Protein AF-A0AAN4ZP48-F1 (afdb_monomer)

Mean predicted aligned error: 17.85 Å

Secondary structure (DSSP, 8-state):
-----S-TT-PPP-TTTT-EEE---BTTTTB--EEES-TTHHHHHHHHHHHHHHHHHHHHHHHHHTS-GGGHHHHTT--S---HHHHHHHHHHHHHHHHHHHHHHHHHHHHHHHT------------

Foldseek 3Di:
DDDDDPAPQDDDADPVFRKDWDCDDDPVVRDHTHIDTCVCVVVVVVVVVVVVVVVVVVVLVVCLVPDDPVCNVVSVPPPDDPDVVVVVVVVVVVVVVVVVVVVVVVVVVVVVVVPDDPDDPDDDDDD

Sequence (127 aa):
IKGLPLAPDWKQVDPKLMNYYSINKSFIDDVSPSMKLGYHRNIMHYYEKMEQYDDYLTRIKSKILNAPVQYKRALIFSSERWEVIDIVFYSIVFVALFFIAFKAIQFCRRSREEEIPLLPENRLLPT

pLDDT: mean 78.2, std 14.88, range [43.91, 96.12]

Organism: NCBI:txid1317129

Solvent-accessible surface area (backbone atoms only — not comparable to full-atom values): 7999 Å² total; per-residue (Å²): 143,84,84,77,65,98,57,86,70,66,68,82,78,42,87,89,52,33,45,44,74,43,82,55,72,36,87,87,76,75,39,64,62,45,64,46,66,49,67,62,49,72,58,53,54,50,51,54,51,49,52,55,48,52,52,48,52,50,54,50,52,52,51,54,70,71,38,58,82,90,48,46,71,65,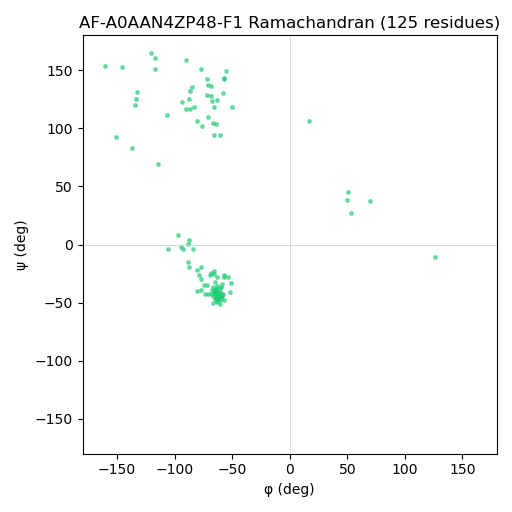61,71,76,61,82,72,77,85,47,74,65,54,57,52,50,54,50,51,53,51,52,51,53,51,51,51,52,51,51,52,51,54,49,56,54,53,58,55,65,73,66,62,76,86,72,84,87,74,78,84,82,90,130

Structure (mmCIF, N/CA/C/O backbone):
data_AF-A0AAN4ZP48-F1
#
_entry.id   AF-A0AAN4ZP48-F1
#
loop_
_atom_site.group_PDB
_atom_site.id
_atom_site.type_symbol
_atom_site.label_atom_id
_atom_site.label_alt_id
_atom_site.label_comp_id
_atom_site.label_asym_id
_atom_site.label_entity_id
_atom_site.label_seq_id
_atom_site.pdbx_PDB_ins_code
_atom_site.Cartn_x
_atom_site.Cartn_y
_atom_site.Cartn_z
_atom_site.occupancy
_atom_site.B_iso_or_equiv
_atom_site.auth_seq_id
_atom_site.auth_comp_id
_atom_site.auth_asym_id
_atom_site.auth_atom_id
_atom_site.pdbx_PDB_model_num
ATOM 1 N N . ILE A 1 1 ? 24.209 -1.328 -43.760 1.00 47.09 1 ILE A N 1
ATOM 2 C CA . ILE A 1 1 ? 23.661 -1.603 -42.410 1.00 47.09 1 ILE A CA 1
ATOM 3 C C . ILE A 1 1 ? 22.138 -1.647 -42.538 1.00 47.09 1 ILE A C 1
ATOM 5 O O . ILE A 1 1 ? 21.490 -0.613 -42.507 1.00 47.09 1 ILE A O 1
ATOM 9 N N . LYS A 1 2 ? 21.579 -2.821 -42.839 1.00 43.91 2 LYS A N 1
ATOM 10 C CA . LYS A 1 2 ? 20.133 -3.084 -42.908 1.00 43.91 2 LYS A CA 1
ATOM 11 C C . LYS A 1 2 ? 19.894 -4.375 -42.127 1.00 43.91 2 LYS A C 1
ATOM 13 O O . LYS A 1 2 ? 20.613 -5.336 -42.377 1.00 43.91 2 LYS A O 1
ATOM 18 N N . GLY A 1 3 ? 18.919 -4.388 -41.219 1.00 60.00 3 GLY A N 1
ATOM 19 C CA . GLY A 1 3 ? 18.306 -5.639 -40.753 1.00 60.00 3 GLY A CA 1
ATOM 20 C C . GLY A 1 3 ? 18.275 -5.911 -39.249 1.00 60.00 3 GLY A C 1
ATOM 21 O O . GLY A 1 3 ? 17.551 -6.816 -38.857 1.00 60.00 3 GLY A O 1
ATOM 22 N N . LEU A 1 4 ? 18.976 -5.155 -38.398 1.00 61.34 4 LEU A N 1
ATOM 23 C CA . LEU A 1 4 ? 18.753 -5.266 -36.953 1.00 61.34 4 LEU A CA 1
ATOM 24 C C . LEU A 1 4 ? 17.612 -4.323 -36.543 1.00 61.34 4 LEU A C 1
ATOM 26 O O . LEU A 1 4 ? 17.685 -3.134 -36.868 1.00 61.34 4 LEU A O 1
ATOM 30 N N . PRO A 1 5 ? 16.554 -4.822 -35.874 1.00 62.47 5 PRO A N 1
ATOM 31 C CA . PRO A 1 5 ? 15.551 -3.945 -35.282 1.00 62.47 5 PRO A CA 1
ATOM 32 C C . PRO A 1 5 ? 16.248 -2.995 -34.303 1.00 62.47 5 PRO A C 1
ATOM 34 O O . PRO A 1 5 ? 17.176 -3.403 -33.607 1.00 62.47 5 PRO A O 1
ATOM 37 N N . LEU A 1 6 ? 15.804 -1.733 -34.251 1.00 68.38 6 LEU A N 1
ATOM 38 C CA . LEU A 1 6 ? 16.396 -0.717 -33.367 1.00 68.38 6 LEU A CA 1
ATOM 39 C C . LEU A 1 6 ? 16.448 -1.165 -31.894 1.00 68.38 6 LEU A C 1
ATOM 41 O O . LEU A 1 6 ? 17.337 -0.731 -31.171 1.00 68.38 6 LEU A O 1
ATOM 45 N N . ALA A 1 7 ? 15.522 -2.035 -31.477 1.00 75.75 7 ALA A N 1
ATOM 46 C CA . ALA A 1 7 ? 15.472 -2.634 -30.149 1.00 75.75 7 ALA A CA 1
ATOM 47 C C . ALA A 1 7 ? 14.807 -4.030 -30.210 1.00 75.75 7 ALA A C 1
ATOM 49 O O . ALA A 1 7 ? 13.580 -4.124 -30.149 1.00 75.75 7 ALA A O 1
ATOM 50 N N . PRO A 1 8 ? 15.572 -5.126 -30.375 1.00 76.81 8 PRO A N 1
ATOM 51 C CA . PRO A 1 8 ? 15.021 -6.486 -30.464 1.00 76.81 8 PRO A CA 1
ATOM 52 C C . PRO A 1 8 ? 14.364 -6.971 -29.163 1.00 76.81 8 PRO A C 1
ATOM 54 O O . PRO A 1 8 ? 13.535 -7.877 -29.188 1.00 76.81 8 PRO A O 1
ATOM 57 N N . ASP A 1 9 ? 14.735 -6.386 -28.028 1.00 84.75 9 ASP A N 1
ATOM 58 C CA . ASP A 1 9 ? 14.252 -6.729 -26.692 1.00 84.75 9 ASP A CA 1
ATOM 59 C C . ASP A 1 9 ? 13.065 -5.866 -26.229 1.00 84.75 9 ASP A C 1
ATOM 61 O O . ASP A 1 9 ? 12.523 -6.099 -25.145 1.00 84.75 9 ASP A O 1
ATOM 65 N N . TRP A 1 10 ? 12.622 -4.893 -27.036 1.00 88.81 10 TRP A N 1
ATOM 66 C CA . TRP A 1 10 ? 11.512 -4.016 -26.675 1.00 88.81 10 TRP A CA 1
ATOM 67 C C . TRP A 1 10 ? 10.168 -4.736 -26.821 1.00 88.81 10 TRP A C 1
ATOM 69 O O . TRP A 1 10 ? 9.625 -4.899 -27.913 1.00 88.81 10 TRP A O 1
ATOM 79 N N . LYS A 1 11 ? 9.618 -5.16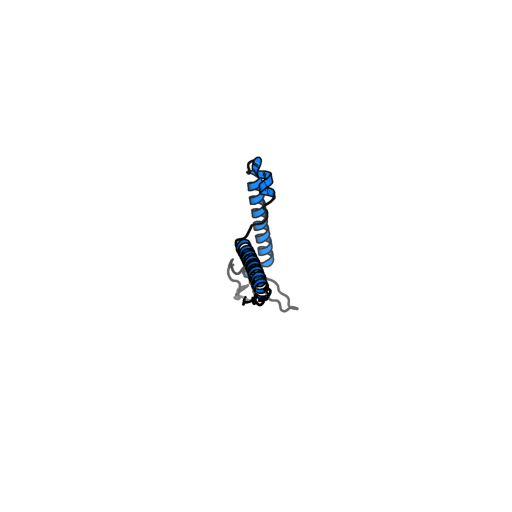4 -25.682 1.00 88.75 11 LYS A N 1
ATOM 80 C CA . LYS A 1 11 ? 8.286 -5.774 -25.598 1.00 88.75 11 LYS A CA 1
ATOM 81 C C . LYS A 1 11 ? 7.202 -4.722 -25.358 1.00 88.75 11 LYS A C 1
ATOM 83 O O . LYS A 1 11 ? 7.474 -3.642 -24.833 1.00 88.75 11 LYS A O 1
ATOM 88 N N . GLN A 1 12 ? 5.962 -5.071 -25.700 1.00 90.25 12 GLN A N 1
ATOM 89 C CA . GLN A 1 12 ? 4.780 -4.267 -25.387 1.00 90.25 12 GLN A CA 1
ATOM 90 C C . GLN A 1 12 ? 4.682 -3.980 -23.879 1.00 90.25 12 GLN A C 1
ATOM 92 O O . GLN A 1 12 ? 5.140 -4.777 -23.058 1.00 90.25 12 GLN A O 1
ATOM 97 N N . VAL A 1 13 ? 4.099 -2.833 -23.525 1.00 88.81 13 VAL A N 1
ATOM 98 C CA . VAL A 1 13 ? 3.883 -2.434 -22.129 1.00 88.81 13 VAL A CA 1
ATOM 99 C C . VAL A 1 13 ? 2.928 -3.412 -21.437 1.00 88.81 13 VAL A C 1
ATOM 101 O O . VAL A 1 13 ? 1.801 -3.619 -21.882 1.00 88.81 13 VAL A O 1
ATOM 104 N N . ASP A 1 14 ? 3.389 -3.972 -20.326 1.00 89.94 14 ASP A N 1
ATOM 105 C CA . ASP A 1 14 ? 2.660 -4.769 -19.352 1.00 89.94 14 ASP A CA 1
ATOM 106 C C . ASP A 1 14 ? 2.451 -3.915 -18.086 1.00 89.94 14 ASP A C 1
ATOM 108 O O . ASP A 1 14 ? 3.416 -3.639 -17.359 1.00 89.94 14 ASP A O 1
ATOM 112 N N . PRO A 1 15 ? 1.202 -3.513 -17.783 1.00 86.19 15 PRO A N 1
ATOM 113 C CA . PRO A 1 15 ? 0.876 -2.713 -16.603 1.00 86.19 15 PRO A CA 1
ATOM 114 C C . PRO A 1 15 ? 1.292 -3.347 -15.269 1.00 86.19 15 PRO A C 1
ATOM 116 O O . PRO A 1 15 ? 1.537 -2.631 -14.303 1.00 86.19 15 PRO A O 1
ATOM 119 N N . LYS A 1 16 ? 1.393 -4.680 -15.180 1.00 86.75 16 LYS A N 1
ATOM 120 C CA . LYS A 1 16 ? 1.805 -5.365 -13.942 1.00 86.75 16 LYS A CA 1
ATOM 121 C C . LYS A 1 16 ? 3.312 -5.280 -13.728 1.00 86.75 16 LYS A C 1
ATOM 123 O O . LYS A 1 16 ? 3.788 -5.126 -12.601 1.00 86.75 16 LYS A O 1
ATOM 128 N N . LEU A 1 17 ? 4.072 -5.400 -14.813 1.00 87.31 17 LEU A N 1
ATOM 129 C CA . LEU A 1 17 ? 5.534 -5.384 -14.778 1.00 87.31 17 LEU A CA 1
ATOM 130 C C . LEU A 1 17 ? 6.106 -3.966 -14.863 1.00 87.31 17 LEU A C 1
ATOM 132 O O . LEU A 1 17 ? 7.255 -3.752 -14.462 1.00 87.31 17 LEU A O 1
ATOM 136 N N . MET A 1 18 ? 5.312 -3.002 -15.340 1.00 88.50 18 MET A N 1
ATOM 137 C CA . MET A 1 18 ? 5.728 -1.615 -15.563 1.00 88.50 18 MET A CA 1
ATOM 138 C C . MET A 1 18 ? 7.029 -1.571 -16.372 1.00 88.50 18 MET A C 1
ATOM 140 O O . MET A 1 18 ? 8.002 -0.909 -15.990 1.00 88.50 18 MET A O 1
ATOM 144 N N . ASN A 1 19 ? 7.084 -2.379 -17.436 1.00 91.50 19 ASN A N 1
ATOM 145 C CA . ASN A 1 19 ? 8.256 -2.464 -18.292 1.00 91.50 19 ASN A CA 1
ATOM 146 C C . ASN A 1 19 ? 8.392 -1.203 -19.145 1.00 91.50 19 ASN A C 1
ATOM 148 O O . ASN A 1 19 ? 7.416 -0.637 -19.633 1.00 91.50 19 ASN A O 1
ATOM 152 N N . TYR A 1 20 ? 9.633 -0.777 -19.329 1.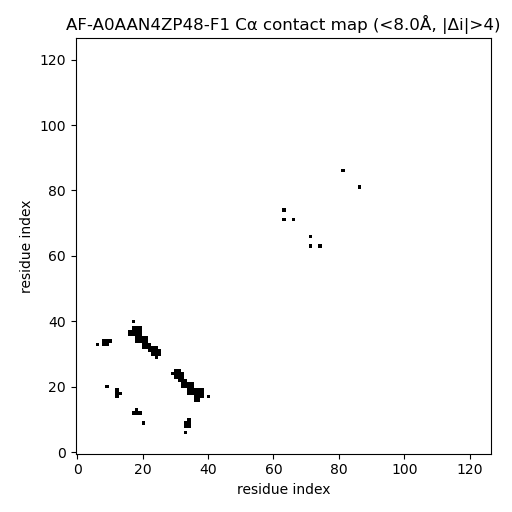00 90.12 20 TYR A N 1
ATOM 153 C CA . TYR A 1 20 ? 9.990 0.401 -20.104 1.00 90.12 20 TYR A CA 1
ATOM 154 C C . TYR A 1 20 ? 11.319 0.163 -20.813 1.00 90.12 20 TYR A C 1
ATOM 156 O O . TYR A 1 20 ? 12.158 -0.606 -20.342 1.00 90.12 20 TYR A O 1
ATOM 164 N N . TYR A 1 21 ? 11.525 0.829 -21.945 1.00 90.06 21 TYR A N 1
ATOM 165 C CA . TYR A 1 21 ? 12.801 0.776 -22.647 1.00 90.06 21 TYR A CA 1
ATOM 166 C C . TYR A 1 21 ? 13.712 1.899 -22.149 1.00 90.06 21 TYR A C 1
ATOM 168 O O . TYR A 1 21 ? 13.383 3.079 -22.275 1.00 90.06 21 TYR A O 1
ATOM 176 N N . SER A 1 22 ? 14.844 1.550 -21.539 1.00 89.38 22 SER A N 1
ATOM 177 C CA . SER A 1 22 ? 15.836 2.534 -21.110 1.00 89.38 22 SER A CA 1
ATOM 178 C C . SER A 1 22 ? 16.714 2.889 -22.303 1.00 89.38 22 SER A C 1
ATOM 180 O O . SER A 1 22 ? 17.401 2.026 -22.828 1.00 89.38 22 SER A O 1
ATOM 182 N N . ILE A 1 23 ? 16.708 4.155 -22.719 1.00 88.19 23 ILE A N 1
ATOM 183 C CA . ILE A 1 23 ? 17.516 4.648 -23.851 1.00 88.19 23 ILE A CA 1
ATOM 184 C C . ILE A 1 23 ? 18.933 5.089 -23.446 1.00 88.19 23 ILE A C 1
ATOM 186 O O . ILE A 1 23 ? 19.678 5.619 -24.269 1.00 88.19 23 ILE A O 1
ATOM 190 N N . ASN A 1 24 ? 19.306 4.910 -22.178 1.00 85.31 24 ASN A N 1
ATOM 191 C CA . ASN A 1 24 ? 20.580 5.393 -21.658 1.00 85.31 24 ASN A CA 1
ATOM 192 C C . ASN A 1 24 ? 21.746 4.609 -22.264 1.00 85.31 24 ASN A C 1
ATOM 194 O O . ASN A 1 24 ? 21.712 3.380 -22.328 1.00 85.31 24 ASN A O 1
ATOM 198 N N . LYS A 1 25 ? 22.796 5.333 -22.657 1.00 83.12 25 LYS A N 1
ATOM 199 C CA . LYS A 1 25 ? 24.046 4.757 -23.145 1.00 83.12 25 LYS A CA 1
ATOM 200 C C . LYS A 1 25 ? 25.226 5.472 -22.493 1.00 83.12 25 LYS A C 1
ATOM 202 O O . LYS A 1 25 ? 25.370 6.678 -22.667 1.00 83.12 25 LYS A O 1
ATOM 207 N N . SER A 1 26 ? 26.059 4.735 -21.766 1.00 86.44 26 SER A N 1
ATOM 208 C CA . SER A 1 26 ? 27.318 5.229 -21.197 1.00 86.44 26 SER A CA 1
ATOM 209 C C . SER A 1 26 ? 28.413 4.217 -21.489 1.00 86.44 26 SER A C 1
ATOM 211 O O . SER A 1 26 ? 28.271 3.043 -21.165 1.00 86.44 26 SER A O 1
ATOM 213 N N . PHE A 1 27 ? 29.500 4.669 -22.113 1.00 83.12 27 PHE A N 1
ATOM 214 C CA . PHE A 1 27 ? 30.665 3.822 -22.390 1.00 83.12 27 PHE A CA 1
ATOM 215 C C . PHE A 1 27 ? 31.583 3.669 -21.173 1.00 83.12 27 PHE A C 1
ATOM 217 O O . PHE A 1 27 ? 32.359 2.725 -21.117 1.00 83.12 27 PHE A O 1
ATOM 224 N N . ILE A 1 28 ? 31.505 4.604 -20.224 1.00 91.94 28 ILE A N 1
ATOM 225 C CA . ILE A 1 28 ? 32.314 4.596 -19.000 1.00 91.94 28 ILE A CA 1
ATOM 226 C C . ILE A 1 28 ? 31.689 3.646 -17.975 1.00 91.94 28 ILE A C 1
ATOM 228 O O . ILE A 1 28 ? 32.397 2.884 -17.327 1.00 91.94 28 ILE A O 1
ATOM 232 N N . ASP A 1 29 ? 30.359 3.655 -17.887 1.00 88.06 29 ASP A N 1
ATOM 233 C CA . ASP A 1 29 ? 29.603 2.878 -16.899 1.00 88.06 29 ASP A CA 1
ATOM 234 C C . ASP A 1 29 ? 29.074 1.543 -17.459 1.00 88.06 29 ASP A C 1
ATOM 236 O O . ASP A 1 29 ? 28.251 0.896 -16.817 1.00 88.06 29 ASP A O 1
ATOM 240 N N . ASP A 1 30 ? 29.489 1.168 -18.677 1.00 85.31 30 ASP A N 1
ATOM 241 C CA . ASP A 1 30 ? 29.010 -0.012 -19.421 1.00 85.31 30 ASP A CA 1
ATOM 242 C C . ASP A 1 30 ? 27.470 -0.118 -19.494 1.00 85.31 30 ASP A C 1
ATOM 244 O O . ASP A 1 30 ? 26.856 -1.182 -19.403 1.00 85.31 30 ASP A O 1
ATOM 248 N N . VAL A 1 31 ? 26.801 1.028 -19.644 1.00 85.69 31 VAL A N 1
ATOM 249 C CA . VAL A 1 31 ? 25.340 1.092 -19.731 1.00 85.69 31 VAL A CA 1
ATOM 250 C C . VAL A 1 31 ? 24.928 1.054 -21.193 1.00 85.69 31 VAL A C 1
ATOM 252 O O . VAL A 1 31 ? 25.293 1.932 -21.979 1.00 85.69 31 VAL A O 1
ATOM 255 N N . SER A 1 32 ? 24.100 0.074 -21.544 1.00 87.00 32 SER A N 1
ATOM 256 C CA . SER A 1 32 ? 23.487 -0.049 -22.864 1.00 87.00 32 SER A CA 1
ATOM 257 C C . SER A 1 32 ? 21.957 0.047 -22.799 1.00 87.00 32 SER A C 1
ATOM 259 O O . SER A 1 32 ? 21.349 -0.320 -21.780 1.00 87.00 32 SER A O 1
ATOM 261 N N . PRO A 1 33 ? 21.315 0.534 -23.881 1.00 89.50 33 PRO A N 1
ATOM 262 C CA . PRO A 1 33 ? 19.867 0.544 -23.971 1.00 89.50 33 PRO A CA 1
ATOM 263 C C . PRO A 1 33 ? 19.294 -0.862 -23.828 1.00 89.50 33 PRO A C 1
ATOM 265 O O . PRO A 1 33 ? 19.762 -1.801 -24.469 1.00 89.50 33 PRO A O 1
ATOM 268 N N . SER A 1 34 ? 18.307 -1.002 -22.954 1.00 90.25 34 SER A N 1
ATOM 269 C CA . SER A 1 34 ? 17.703 -2.293 -22.629 1.00 90.25 34 SER A CA 1
ATOM 270 C C . SER A 1 34 ? 16.332 -2.112 -21.997 1.00 90.25 34 SER A C 1
ATOM 272 O O . SER A 1 34 ? 16.035 -1.091 -21.359 1.00 90.25 34 SER A O 1
ATOM 274 N N . MET A 1 35 ? 15.483 -3.123 -22.150 1.00 90.62 35 MET A N 1
ATOM 275 C CA . MET A 1 35 ? 14.213 -3.184 -21.442 1.00 90.62 35 MET A CA 1
ATOM 276 C C . MET A 1 35 ? 14.437 -3.394 -19.937 1.00 90.62 35 MET A C 1
ATOM 278 O O . MET A 1 35 ? 15.107 -4.329 -19.504 1.00 90.62 35 MET A O 1
ATOM 282 N N . LYS A 1 36 ? 13.825 -2.532 -19.126 1.00 90.75 36 LYS A N 1
ATOM 283 C CA . LYS A 1 36 ? 13.842 -2.571 -17.658 1.00 90.75 36 LYS A CA 1
ATOM 284 C C . LYS A 1 36 ? 12.420 -2.691 -17.116 1.00 90.75 36 LYS A C 1
ATOM 286 O O . LYS A 1 36 ? 11.451 -2.478 -17.840 1.00 90.75 36 LYS A O 1
ATOM 291 N N . LEU A 1 37 ? 12.296 -3.042 -15.837 1.00 91.75 37 LEU A N 1
ATOM 292 C CA . LEU A 1 37 ? 11.020 -3.246 -15.143 1.00 91.75 37 LEU A CA 1
ATOM 293 C C . LEU A 1 37 ? 10.840 -2.242 -14.003 1.00 91.75 37 LEU A C 1
ATOM 295 O O . LEU A 1 37 ? 11.818 -1.687 -13.498 1.00 91.75 37 LEU A O 1
ATOM 299 N N . GLY A 1 38 ? 9.595 -2.047 -13.565 1.00 88.50 38 GLY A N 1
ATOM 300 C CA . GLY A 1 38 ? 9.296 -1.275 -12.360 1.00 88.50 38 GLY A CA 1
ATOM 301 C C . GLY A 1 38 ? 9.561 0.222 -12.495 1.00 88.50 38 GLY A C 1
ATOM 302 O O . GLY A 1 38 ? 10.024 0.836 -11.530 1.00 88.50 38 GLY A O 1
ATOM 303 N N . TYR A 1 39 ? 9.285 0.813 -13.664 1.00 85.06 39 TYR A N 1
ATOM 304 C CA . TYR A 1 39 ? 9.456 2.254 -13.864 1.00 85.06 39 TYR A CA 1
ATOM 305 C C . TYR A 1 39 ? 8.765 3.042 -12.747 1.00 85.06 39 TYR A C 1
ATOM 307 O O . TYR A 1 39 ? 7.553 2.942 -12.577 1.00 85.06 39 TYR A O 1
ATOM 315 N N . HIS A 1 40 ? 9.544 3.806 -11.975 1.00 87.31 40 HIS A N 1
ATOM 316 C CA . HIS A 1 40 ? 9.037 4.717 -10.944 1.00 87.31 40 HIS A CA 1
ATOM 317 C C . HIS A 1 40 ? 8.078 4.072 -9.922 1.00 87.31 40 HIS A C 1
ATOM 319 O O . HIS A 1 40 ? 7.267 4.771 -9.317 1.00 87.31 40 HIS A O 1
ATOM 325 N N . ARG A 1 41 ? 8.191 2.757 -9.664 1.00 84.75 41 ARG A N 1
ATOM 326 C CA . ARG A 1 41 ? 7.275 2.022 -8.767 1.00 84.75 41 ARG A CA 1
ATOM 327 C C . ARG A 1 41 ? 7.132 2.682 -7.388 1.00 84.75 41 ARG A C 1
ATOM 329 O O . ARG A 1 41 ? 6.024 2.791 -6.877 1.00 84.75 41 ARG A O 1
ATOM 336 N N . ASN A 1 42 ? 8.234 3.170 -6.818 1.00 84.75 42 ASN A N 1
ATOM 337 C CA . ASN A 1 42 ? 8.226 3.846 -5.516 1.00 84.75 42 ASN A CA 1
ATOM 338 C C . ASN A 1 42 ? 7.425 5.155 -5.537 1.00 84.75 42 ASN A C 1
ATOM 340 O O . ASN A 1 42 ? 6.714 5.458 -4.584 1.00 84.75 42 ASN A O 1
ATOM 344 N N . ILE A 1 43 ? 7.528 5.914 -6.630 1.00 87.00 43 ILE A N 1
ATOM 345 C CA . ILE A 1 43 ? 6.828 7.189 -6.804 1.00 87.00 43 ILE A CA 1
ATOM 346 C C . ILE A 1 43 ? 5.341 6.938 -7.052 1.00 87.00 43 ILE A C 1
ATOM 348 O O . ILE A 1 43 ? 4.506 7.586 -6.431 1.00 87.00 43 ILE A O 1
ATOM 352 N N . MET A 1 44 ? 4.998 5.951 -7.883 1.00 86.94 44 MET A N 1
ATOM 353 C CA . MET A 1 44 ? 3.602 5.549 -8.075 1.00 86.94 44 MET A CA 1
ATOM 354 C C . MET A 1 44 ? 2.935 5.156 -6.759 1.00 86.94 44 MET A C 1
ATOM 356 O O . MET A 1 44 ? 1.862 5.656 -6.445 1.00 86.94 44 MET A O 1
ATOM 360 N N . HIS A 1 45 ? 3.601 4.329 -5.956 1.00 86.44 45 HIS A N 1
ATOM 361 C CA . HIS A 1 45 ? 3.075 3.908 -4.662 1.00 86.44 45 HIS A CA 1
ATOM 362 C C . HIS A 1 45 ? 2.939 5.072 -3.664 1.00 86.44 45 HIS A C 1
ATOM 364 O O . HIS A 1 45 ? 2.035 5.076 -2.831 1.00 86.44 45 HIS A O 1
ATOM 370 N N . TYR A 1 46 ? 3.818 6.078 -3.737 1.00 89.06 46 TYR A N 1
ATOM 371 C CA . TYR A 1 46 ? 3.670 7.300 -2.946 1.00 89.06 46 TYR A CA 1
ATOM 372 C C . TYR A 1 46 ? 2.389 8.058 -3.319 1.00 89.06 46 TYR A C 1
ATOM 374 O O . TYR A 1 46 ? 1.595 8.375 -2.435 1.00 89.06 46 TYR A O 1
ATOM 382 N N . TYR A 1 47 ? 2.154 8.291 -4.613 1.00 91.31 47 TYR A N 1
ATOM 383 C CA . TYR A 1 47 ? 0.958 8.999 -5.076 1.00 91.31 47 TYR A CA 1
ATOM 384 C C . TYR A 1 47 ? -0.333 8.222 -4.813 1.00 91.31 47 TYR A C 1
ATOM 386 O O . TYR A 1 47 ? -1.306 8.818 -4.365 1.00 91.31 47 TYR A O 1
ATOM 394 N N . GLU A 1 48 ? -0.326 6.902 -4.997 1.00 92.31 48 GLU A N 1
ATOM 395 C CA . GLU A 1 48 ? -1.474 6.044 -4.681 1.00 92.31 48 GLU A CA 1
ATOM 396 C C . GLU A 1 48 ? -1.873 6.163 -3.201 1.00 92.31 48 GLU A C 1
ATOM 398 O O . GLU A 1 48 ? -3.048 6.299 -2.864 1.00 92.31 48 GLU A O 1
ATOM 403 N N . LYS A 1 49 ? -0.891 6.191 -2.293 1.00 89.56 49 LYS A N 1
ATOM 404 C CA . LYS A 1 49 ? -1.155 6.412 -0.866 1.00 89.56 49 LYS A CA 1
ATOM 405 C C . LYS A 1 49 ? -1.684 7.811 -0.564 1.00 89.56 49 LYS A C 1
ATOM 407 O O . LYS A 1 49 ? -2.518 7.948 0.329 1.00 89.56 49 LYS A O 1
ATOM 412 N N . MET A 1 50 ? -1.204 8.837 -1.268 1.00 91.19 50 MET A N 1
ATOM 413 C CA . MET A 1 50 ? -1.732 10.196 -1.108 1.00 91.19 50 MET A CA 1
ATOM 414 C C . MET A 1 50 ? -3.193 10.279 -1.548 1.00 91.19 50 MET A C 1
ATOM 416 O O . MET A 1 50 ? -4.009 10.817 -0.808 1.00 91.19 50 MET A O 1
ATOM 420 N N . GLU A 1 51 ? -3.536 9.685 -2.690 1.00 93.25 51 GLU A N 1
ATOM 421 C CA . GLU A 1 51 ? -4.914 9.630 -3.187 1.00 93.25 51 GLU A CA 1
ATOM 422 C C . GLU A 1 51 ? -5.838 8.916 -2.189 1.00 93.25 51 GLU A C 1
ATOM 424 O O . GLU A 1 51 ? -6.879 9.447 -1.804 1.00 93.25 51 GLU A O 1
ATOM 429 N N . GLN A 1 52 ? -5.414 7.761 -1.664 1.00 91.75 52 GLN A N 1
ATOM 430 C CA . GLN A 1 52 ? -6.162 7.031 -0.633 1.00 91.75 52 GLN A CA 1
ATOM 431 C C . GLN A 1 52 ? -6.371 7.853 0.649 1.00 91.75 52 GLN A C 1
ATOM 433 O O . GLN A 1 52 ? -7.417 7.752 1.301 1.00 91.75 52 GLN A O 1
ATOM 438 N N . TYR A 1 53 ? -5.378 8.653 1.036 1.00 90.06 53 TYR A N 1
ATOM 439 C CA . TYR A 1 53 ? -5.470 9.528 2.199 1.00 90.06 53 TYR A CA 1
ATOM 440 C C . TYR A 1 53 ? -6.433 10.701 1.962 1.00 90.06 53 TYR A C 1
ATOM 442 O O . TYR A 1 53 ? -7.269 10.988 2.824 1.00 90.06 53 TYR A O 1
ATOM 450 N N . ASP A 1 54 ? -6.383 11.331 0.790 1.00 92.06 54 ASP A N 1
ATOM 451 C CA . ASP A 1 54 ?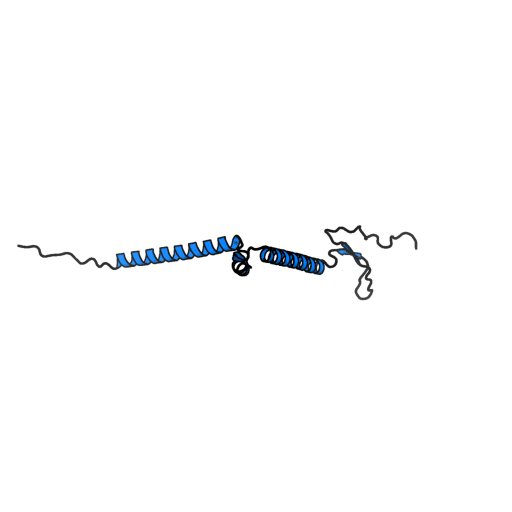 -7.299 12.413 0.416 1.00 92.06 54 ASP A CA 1
ATOM 452 C C . ASP A 1 54 ? -8.752 11.925 0.333 1.00 92.06 54 ASP A C 1
ATOM 454 O O . ASP A 1 54 ? -9.667 12.581 0.849 1.00 92.06 54 ASP A O 1
ATOM 458 N N . ASP A 1 55 ? -8.973 10.729 -0.208 1.00 91.31 55 ASP A N 1
ATOM 459 C CA . ASP A 1 55 ? -10.272 10.054 -0.198 1.00 91.31 55 ASP A CA 1
ATOM 460 C C . ASP A 1 55 ? -10.784 9.814 1.224 1.00 91.31 55 ASP A C 1
ATOM 462 O O . ASP A 1 55 ? -11.962 10.036 1.535 1.00 91.31 55 ASP A O 1
ATOM 466 N N . TYR A 1 56 ? -9.903 9.374 2.122 1.00 87.38 56 TYR A N 1
ATOM 467 C CA . TYR A 1 56 ? -10.246 9.155 3.522 1.00 87.38 56 TYR A CA 1
ATOM 468 C C . TYR A 1 56 ? -10.656 10.457 4.215 1.00 87.38 56 TYR A C 1
ATOM 470 O O . TYR A 1 56 ? -11.714 10.510 4.853 1.00 87.38 56 TYR A O 1
ATOM 478 N N . LEU A 1 57 ? -9.875 11.526 4.041 1.00 84.12 57 LEU A N 1
ATOM 479 C CA . LEU A 1 57 ? -10.206 12.847 4.573 1.00 84.12 57 LEU A CA 1
ATOM 480 C C . LEU A 1 57 ? -11.525 13.370 4.007 1.00 84.12 57 LEU A C 1
ATOM 482 O O . LEU A 1 57 ? -12.337 13.926 4.749 1.00 84.12 57 LEU A O 1
ATOM 486 N N . THR A 1 58 ? -11.770 13.162 2.716 1.00 87.69 58 THR A N 1
ATOM 487 C CA . THR A 1 58 ? -13.013 13.565 2.049 1.00 87.69 58 THR A CA 1
ATOM 488 C C . THR A 1 58 ? -14.214 12.834 2.643 1.00 87.69 58 THR A C 1
ATOM 490 O O . THR A 1 58 ? -15.221 13.467 2.969 1.00 87.69 58 THR A O 1
ATOM 493 N N . ARG A 1 59 ? -14.101 11.523 2.892 1.00 83.94 59 ARG A N 1
ATOM 494 C CA . ARG A 1 59 ? -15.142 10.723 3.566 1.00 83.94 59 ARG A CA 1
ATOM 495 C C . ARG A 1 59 ? -15.391 11.164 5.005 1.00 83.94 59 ARG A C 1
ATOM 497 O O . ARG A 1 59 ? -16.537 11.153 5.448 1.00 83.94 59 ARG A O 1
ATOM 504 N N . ILE A 1 60 ? -14.355 11.543 5.751 1.00 81.31 60 ILE A N 1
ATOM 505 C CA . ILE A 1 60 ? -14.531 12.075 7.111 1.00 81.31 60 ILE A CA 1
ATOM 506 C C . ILE A 1 60 ? -15.254 13.420 7.058 1.00 81.31 60 ILE A C 1
ATOM 508 O O . ILE A 1 60 ? -16.260 13.609 7.743 1.00 81.31 60 ILE A O 1
ATOM 512 N N . LYS A 1 61 ? -14.776 14.346 6.222 1.00 81.19 61 LYS A N 1
ATOM 513 C CA . LYS A 1 61 ? -15.365 15.683 6.088 1.00 81.19 61 LYS A CA 1
ATOM 514 C C . LYS A 1 61 ? -16.828 15.605 5.662 1.00 81.19 61 LYS A C 1
ATOM 516 O O . LYS A 1 61 ? -17.658 16.286 6.258 1.00 81.19 61 LYS A O 1
ATOM 521 N N . SER A 1 62 ? -17.162 14.749 4.695 1.00 79.56 62 SER A N 1
ATOM 522 C CA . SER A 1 62 ? -18.546 14.568 4.242 1.00 79.56 62 SER A CA 1
ATOM 523 C C . SER A 1 62 ? -19.443 13.992 5.340 1.00 79.56 62 SER A C 1
ATOM 525 O O . SER A 1 62 ? -20.552 14.486 5.535 1.00 79.56 62 SER A O 1
ATOM 527 N N . LYS A 1 63 ? -18.956 13.025 6.130 1.00 77.19 63 LYS A N 1
ATOM 528 C CA . LYS A 1 63 ? -19.685 12.507 7.300 1.00 77.19 63 LYS A CA 1
ATOM 529 C C . LYS A 1 63 ? -19.933 13.587 8.353 1.00 77.19 63 LYS A C 1
ATOM 531 O O . LYS A 1 63 ? -21.037 13.661 8.879 1.00 77.19 63 LYS A O 1
ATOM 536 N N . ILE A 1 64 ? -18.946 14.435 8.645 1.00 75.50 64 ILE A N 1
ATOM 537 C CA . ILE A 1 64 ? -19.081 15.526 9.628 1.00 75.50 64 ILE A CA 1
ATOM 538 C C . ILE A 1 64 ? -20.047 16.610 9.129 1.00 75.50 64 ILE A C 1
ATOM 540 O O . ILE A 1 64 ? -20.875 17.101 9.899 1.00 75.50 64 ILE A O 1
ATOM 544 N N . LEU A 1 65 ? -19.957 16.988 7.850 1.00 76.44 65 LEU A N 1
ATOM 545 C CA . LEU A 1 65 ? -20.835 17.992 7.240 1.00 76.44 65 LEU A CA 1
ATOM 546 C C . LEU A 1 65 ? -22.297 17.540 7.247 1.00 76.44 65 LEU A C 1
ATOM 548 O O . LEU A 1 65 ? -23.168 18.328 7.616 1.00 76.44 65 LEU A O 1
ATOM 552 N N . ASN A 1 66 ? -22.537 16.271 6.915 1.00 75.56 66 ASN A N 1
ATOM 553 C CA . ASN A 1 66 ? -23.874 15.682 6.835 1.00 75.56 66 ASN A CA 1
ATOM 554 C C . ASN A 1 66 ? -24.414 15.194 8.190 1.00 75.56 66 ASN A C 1
ATOM 556 O O . ASN A 1 66 ? -25.556 14.741 8.265 1.00 75.56 66 ASN A O 1
ATOM 560 N N . ALA A 1 67 ? -23.626 15.270 9.267 1.00 69.00 67 ALA A N 1
ATOM 561 C CA . ALA A 1 67 ? -24.081 14.863 10.588 1.00 69.00 67 ALA A CA 1
ATOM 562 C C . ALA A 1 67 ? -25.114 15.860 11.152 1.00 69.00 67 ALA A C 1
ATOM 564 O O . ALA A 1 67 ? -24.891 17.079 11.095 1.00 69.00 67 ALA A O 1
ATOM 565 N N . PRO A 1 68 ? -26.209 15.375 11.773 1.00 72.19 68 PRO A N 1
ATOM 566 C CA . PRO A 1 68 ? -27.142 16.236 12.489 1.00 72.19 68 PRO A CA 1
ATOM 567 C C . PRO A 1 68 ? -26.398 17.028 13.573 1.00 72.19 68 PRO A C 1
ATOM 569 O O . PRO A 1 68 ? -25.486 16.503 14.213 1.00 72.19 68 PRO A O 1
ATOM 572 N N . VAL A 1 69 ? -26.791 18.287 13.805 1.00 68.31 69 VAL A N 1
ATOM 573 C CA . VAL A 1 69 ? -26.087 19.241 14.695 1.00 68.31 69 VAL A CA 1
ATOM 574 C C . VAL A 1 69 ? -25.789 18.656 16.085 1.00 68.31 69 VAL A C 1
ATOM 576 O O . VAL A 1 69 ? -24.733 18.929 16.653 1.00 68.31 69 VAL A O 1
ATOM 579 N N . GLN A 1 70 ? -26.669 17.789 16.588 1.00 66.56 70 GLN A N 1
ATOM 580 C CA . GLN A 1 70 ? -26.548 17.118 17.885 1.00 66.56 70 GLN A CA 1
ATOM 581 C C . GLN A 1 70 ? -25.367 16.129 17.974 1.00 66.56 70 GLN A C 1
ATOM 583 O O . GLN A 1 70 ? -24.830 15.924 19.059 1.00 66.56 70 GLN A O 1
ATOM 588 N N . TYR A 1 71 ? -24.903 15.565 16.853 1.00 58.19 71 TYR A N 1
ATOM 589 C CA . TYR A 1 71 ? -23.847 14.540 16.818 1.00 58.19 71 TYR A CA 1
ATOM 590 C C . TYR A 1 71 ? -22.492 15.055 16.326 1.00 58.19 71 TYR A C 1
ATOM 592 O O . TYR A 1 71 ? -21.502 14.322 16.366 1.00 58.19 71 TYR A O 1
ATOM 600 N N . LYS A 1 72 ? -22.402 16.326 15.909 1.00 58.00 72 LYS A N 1
ATOM 601 C CA . LYS A 1 72 ? -21.151 16.906 15.392 1.00 58.00 72 LYS A CA 1
ATOM 602 C C . LYS A 1 72 ? -20.006 16.856 16.406 1.00 58.00 72 LYS A C 1
ATOM 604 O O . LYS A 1 72 ? -18.870 16.643 16.007 1.00 58.00 72 LYS A O 1
ATOM 609 N N . ARG A 1 73 ? -20.292 16.995 17.709 1.00 59.53 73 ARG A N 1
ATOM 610 C CA . ARG A 1 73 ? -19.270 16.898 18.769 1.00 59.53 73 ARG A CA 1
ATOM 611 C C . ARG A 1 73 ? -18.810 15.464 19.038 1.00 59.53 73 ARG A C 1
ATOM 613 O O . ARG A 1 73 ? -17.633 15.273 19.297 1.00 59.53 73 ARG A O 1
ATOM 620 N N . ALA A 1 74 ? -19.695 14.470 18.939 1.00 58.94 74 ALA A N 1
ATOM 621 C CA . ALA A 1 74 ? -19.353 13.066 19.193 1.00 58.94 74 ALA A CA 1
ATOM 622 C C . ALA A 1 74 ? -18.477 12.461 18.078 1.00 58.94 74 ALA A C 1
ATOM 624 O O . ALA A 1 74 ? -17.572 11.682 18.355 1.00 58.94 74 ALA A O 1
ATOM 625 N N . LEU A 1 75 ? -18.699 12.874 16.825 1.00 55.78 75 LEU A N 1
ATOM 626 C CA . LEU A 1 75 ? -17.914 12.428 15.665 1.00 55.78 75 LEU A CA 1
ATOM 627 C C . LEU A 1 75 ? -16.463 12.938 15.659 1.00 55.78 75 LEU A C 1
ATOM 629 O O . LEU A 1 75 ? -15.610 12.293 15.060 1.00 55.78 75 LEU A O 1
ATOM 633 N N . ILE A 1 76 ? -16.168 14.060 16.328 1.00 55.16 76 ILE A N 1
ATOM 634 C CA . ILE A 1 76 ? -14.809 14.633 16.389 1.00 55.16 76 ILE A CA 1
ATOM 635 C C . ILE A 1 76 ? -13.853 13.755 17.219 1.00 55.16 76 ILE A C 1
ATOM 637 O O . ILE A 1 76 ? -12.654 13.763 16.967 1.00 55.16 76 ILE A O 1
ATOM 641 N N . PHE A 1 77 ? -14.366 12.966 18.169 1.00 52.03 77 PHE A N 1
ATOM 642 C CA . PHE A 1 77 ? -13.539 12.185 19.099 1.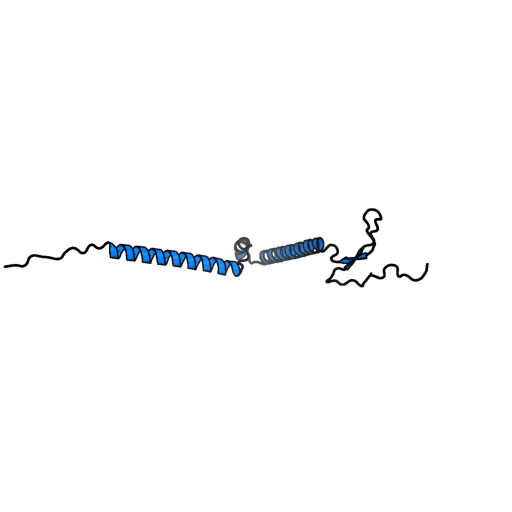00 52.03 77 PHE A CA 1
ATOM 643 C C . PHE A 1 77 ? -13.230 10.750 18.643 1.00 52.03 77 PHE A C 1
ATOM 645 O O . PHE A 1 77 ? -12.474 10.056 19.313 1.00 52.03 77 PHE A O 1
ATOM 652 N N . SER A 1 78 ? -13.769 10.293 17.509 1.00 53.41 78 SER A N 1
ATOM 653 C CA . SER A 1 78 ? -13.521 8.943 16.978 1.00 53.41 78 SER A CA 1
ATOM 654 C C . SER A 1 78 ? -12.764 9.022 15.648 1.00 53.41 78 SER A C 1
ATOM 656 O O . SER A 1 78 ? -13.307 8.755 14.578 1.00 53.41 78 SER A O 1
ATOM 658 N N . SER A 1 79 ? -11.496 9.441 15.698 1.00 53.38 79 SER A N 1
ATOM 659 C CA . SER A 1 79 ? -10.567 9.305 14.563 1.00 53.38 79 SER A CA 1
ATOM 660 C C . SER A 1 79 ? -9.814 7.974 14.566 1.00 53.38 79 SER A C 1
ATOM 662 O O . SER A 1 79 ? -9.233 7.603 13.547 1.00 53.38 79 SER A O 1
ATOM 664 N N . GLU A 1 80 ? -9.822 7.252 15.687 1.00 60.12 80 GLU A N 1
ATOM 665 C CA . GLU A 1 80 ? -9.208 5.933 15.805 1.00 60.12 80 GLU A CA 1
ATOM 666 C C . GLU A 1 80 ? -10.206 4.862 15.368 1.00 60.12 80 GLU A C 1
ATOM 668 O O . GLU A 1 80 ? -11.288 4.699 15.944 1.00 60.12 80 GLU A O 1
ATOM 673 N N . ARG A 1 81 ? -9.855 4.147 14.295 1.00 57.78 81 ARG A N 1
ATOM 674 C CA . ARG A 1 81 ? -10.541 2.913 13.927 1.00 57.78 81 ARG A CA 1
ATOM 675 C C . ARG A 1 81 ? -10.146 1.883 14.973 1.00 57.78 81 ARG A C 1
ATOM 677 O O . ARG A 1 81 ? -9.001 1.466 14.989 1.00 57.78 81 ARG A O 1
ATOM 684 N N . TRP A 1 82 ? -11.088 1.495 15.823 1.00 63.53 82 TRP A N 1
ATOM 685 C CA . TRP A 1 82 ? -10.929 0.309 16.653 1.00 63.53 82 TRP A CA 1
ATOM 686 C C . TRP A 1 82 ? -10.852 -0.885 15.707 1.00 63.53 82 TRP A C 1
ATOM 688 O O . TRP A 1 82 ? -11.860 -1.268 15.102 1.00 63.53 82 TRP A O 1
ATOM 698 N N . GLU A 1 83 ? -9.652 -1.414 15.494 1.00 70.62 83 GLU A N 1
ATOM 699 C CA . GLU A 1 83 ? -9.480 -2.602 14.676 1.00 70.62 83 GLU A CA 1
ATOM 700 C C . GLU A 1 83 ? -9.893 -3.829 15.494 1.00 70.62 83 GLU A C 1
ATOM 702 O O . GLU A 1 83 ? -9.798 -3.866 16.720 1.00 70.62 83 GLU A O 1
ATOM 707 N N . VAL A 1 84 ? -10.371 -4.879 14.823 1.00 74.56 84 VAL A N 1
ATOM 708 C CA . VAL A 1 84 ? -10.771 -6.133 15.494 1.00 74.56 84 VAL A CA 1
ATOM 709 C C . VAL A 1 84 ? -9.608 -6.720 16.309 1.00 74.56 84 VAL A C 1
ATOM 711 O O . VAL A 1 84 ? -9.823 -7.361 17.336 1.00 74.56 84 VAL A O 1
ATOM 714 N N . ILE A 1 85 ? -8.372 -6.448 15.883 1.00 77.94 85 ILE A N 1
ATOM 715 C CA . ILE A 1 85 ? -7.139 -6.842 16.569 1.00 77.94 85 ILE A CA 1
ATOM 716 C C . ILE A 1 85 ? -7.025 -6.168 17.942 1.00 77.94 85 ILE A C 1
ATOM 718 O O . ILE A 1 85 ? -6.643 -6.836 18.902 1.00 77.94 85 ILE A O 1
ATOM 722 N N . ASP A 1 86 ? -7.431 -4.904 18.068 1.00 79.75 86 ASP A N 1
ATOM 723 C CA . ASP A 1 86 ? -7.404 -4.180 19.341 1.00 79.75 86 ASP A CA 1
ATOM 724 C C . ASP A 1 86 ? -8.359 -4.831 20.344 1.00 79.75 86 ASP A C 1
ATOM 726 O O . ASP A 1 86 ? -8.002 -5.063 21.497 1.00 79.75 86 ASP A O 1
ATOM 730 N N . ILE A 1 87 ? -9.551 -5.233 19.894 1.00 84.81 87 ILE A N 1
ATOM 731 C CA . ILE A 1 87 ? -10.541 -5.929 20.732 1.00 84.81 87 ILE A CA 1
ATOM 732 C C . ILE A 1 87 ? -9.975 -7.258 21.248 1.00 84.81 87 ILE A C 1
ATOM 734 O O . ILE A 1 87 ? -10.104 -7.573 22.434 1.00 84.81 87 ILE A O 1
ATOM 738 N N . VAL A 1 88 ? -9.320 -8.028 20.375 1.00 88.00 88 VAL A N 1
ATOM 739 C CA . VAL A 1 88 ? -8.677 -9.296 20.752 1.00 88.00 88 VAL A CA 1
ATOM 740 C C . VAL A 1 88 ? -7.547 -9.049 21.752 1.00 88.00 88 VAL A C 1
ATOM 742 O O . VAL A 1 88 ? -7.471 -9.742 22.768 1.00 88.00 88 VAL A O 1
ATOM 745 N N . PHE A 1 89 ? -6.708 -8.039 21.518 1.00 90.44 89 PHE A N 1
ATOM 746 C CA . PHE A 1 89 ? -5.615 -7.676 22.417 1.00 90.44 89 PHE A CA 1
ATOM 747 C C . PHE A 1 89 ? -6.128 -7.278 23.807 1.00 90.44 89 PHE A C 1
ATOM 749 O O . PHE A 1 89 ? -5.704 -7.856 24.811 1.00 90.44 89 PHE A O 1
ATOM 756 N N . TYR A 1 90 ? -7.099 -6.364 23.883 1.00 91.50 90 TYR A N 1
ATOM 757 C CA . TYR A 1 90 ? -7.688 -5.938 25.154 1.00 91.50 90 TYR A CA 1
ATOM 758 C C . TYR A 1 90 ? -8.404 -7.084 25.878 1.00 91.50 90 TYR A C 1
ATOM 760 O O . TYR A 1 90 ? -8.309 -7.182 27.103 1.00 91.50 90 TYR A O 1
ATOM 768 N N . SER A 1 91 ? -9.050 -7.997 25.147 1.00 92.19 91 SER A N 1
ATOM 769 C CA . SER A 1 91 ? -9.652 -9.200 25.730 1.00 92.19 91 SER A CA 1
ATOM 770 C C . SER A 1 91 ? -8.604 -10.110 26.377 1.00 92.19 91 SER A C 1
ATOM 772 O O . SER A 1 91 ? -8.829 -10.614 27.477 1.00 92.19 91 SER A O 1
ATOM 774 N N . ILE A 1 92 ? -7.457 -10.328 25.726 1.00 94.81 92 ILE A N 1
ATOM 775 C CA . ILE A 1 92 ? -6.373 -11.160 26.272 1.00 94.81 92 ILE A CA 1
ATOM 776 C C . ILE A 1 92 ? -5.803 -10.526 27.543 1.00 94.81 92 ILE A C 1
ATOM 778 O O . ILE A 1 92 ? -5.651 -11.211 28.556 1.00 94.81 92 ILE A O 1
ATOM 782 N N . VAL A 1 93 ? -5.538 -9.217 27.514 1.00 95.56 93 VAL A N 1
ATOM 783 C CA . VAL A 1 93 ? -5.043 -8.472 28.683 1.00 95.56 93 VAL A CA 1
ATOM 784 C C . VAL A 1 93 ? -6.030 -8.575 29.845 1.00 95.56 93 VAL A C 1
ATOM 786 O O . VAL A 1 93 ? -5.628 -8.856 30.974 1.00 95.56 93 VAL A O 1
ATOM 789 N N . PHE A 1 94 ? -7.326 -8.420 29.575 1.00 95.88 94 PHE A N 1
ATOM 790 C CA . PHE A 1 94 ? -8.365 -8.522 30.595 1.00 95.88 94 PHE A CA 1
ATOM 791 C C . PHE A 1 94 ? -8.421 -9.916 31.237 1.00 95.88 94 PHE A C 1
ATOM 793 O O . PHE A 1 94 ? -8.441 -10.032 32.463 1.00 95.88 94 PHE A O 1
ATOM 800 N N . VAL A 1 95 ? -8.378 -10.982 30.430 1.00 96.00 95 VAL A N 1
ATOM 801 C CA . VAL A 1 95 ? -8.363 -12.368 30.931 1.00 96.00 95 VAL A CA 1
ATOM 802 C C . VAL A 1 95 ? -7.109 -12.644 31.762 1.00 96.00 95 VAL A C 1
ATOM 804 O O . VAL A 1 95 ? -7.206 -13.264 32.822 1.00 96.00 95 VAL A O 1
ATOM 807 N N . ALA A 1 96 ? -5.943 -12.154 31.334 1.00 95.38 96 ALA A N 1
ATOM 808 C CA . ALA A 1 96 ? -4.695 -12.316 32.077 1.00 95.38 96 ALA A CA 1
ATOM 80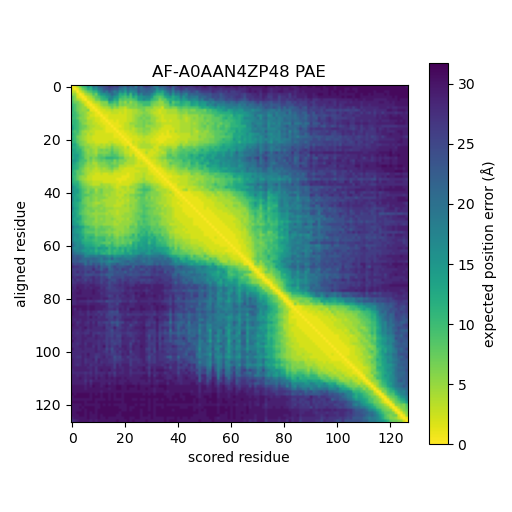9 C C . ALA A 1 96 ? -4.755 -11.629 33.450 1.00 95.38 96 ALA A C 1
ATOM 811 O O . ALA A 1 96 ? -4.421 -12.247 34.463 1.00 95.38 96 ALA A O 1
ATOM 812 N N . LEU A 1 97 ? -5.245 -10.386 33.508 1.00 96.12 97 LEU A N 1
ATOM 813 C CA . LEU A 1 97 ? -5.434 -9.659 34.767 1.00 96.12 97 LEU A CA 1
ATOM 814 C C . LEU A 1 97 ? -6.413 -10.381 35.696 1.00 96.12 97 LEU A C 1
ATOM 816 O O . LEU A 1 97 ? -6.138 -10.532 36.888 1.00 96.12 97 LEU A O 1
ATOM 820 N N . PHE A 1 98 ? -7.522 -10.883 35.150 1.00 95.50 98 PHE A N 1
ATOM 821 C CA . PHE A 1 98 ? -8.506 -11.633 35.925 1.00 95.50 98 PHE A CA 1
ATOM 822 C C . PHE A 1 98 ? -7.920 -12.937 36.481 1.00 95.50 98 PHE A C 1
ATOM 824 O O . PHE A 1 98 ? -8.142 -13.276 37.643 1.00 95.50 98 PHE A O 1
ATOM 831 N N . PHE A 1 99 ? -7.119 -13.649 35.686 1.00 95.25 99 PHE A N 1
ATOM 832 C CA . PHE A 1 99 ? -6.459 -14.879 36.114 1.00 95.25 99 PHE A CA 1
ATOM 833 C C . PHE A 1 99 ? -5.433 -14.630 37.226 1.00 95.25 99 PHE A C 1
ATOM 835 O O . PHE A 1 99 ? -5.404 -15.370 38.211 1.00 95.25 99 PHE A O 1
ATOM 842 N N . ILE A 1 100 ? -4.632 -13.565 37.112 1.00 94.81 100 ILE A N 1
ATOM 843 C CA . ILE A 1 100 ? -3.677 -13.157 38.153 1.00 94.81 100 ILE A CA 1
ATOM 844 C C . ILE A 1 100 ? -4.420 -12.812 39.446 1.00 94.81 100 ILE A C 1
ATOM 846 O O . ILE A 1 100 ? -4.068 -13.329 40.506 1.00 94.81 100 ILE A O 1
ATOM 850 N N . ALA A 1 101 ? -5.480 -12.004 39.366 1.00 94.00 101 ALA A N 1
ATOM 851 C CA . ALA A 1 101 ? -6.292 -11.645 40.526 1.00 94.00 101 ALA A CA 1
ATOM 852 C C . ALA A 1 101 ? -6.922 -12.883 41.183 1.00 94.00 101 ALA A C 1
ATOM 854 O O . ALA A 1 101 ? -6.856 -13.048 42.401 1.00 94.00 101 ALA A O 1
ATOM 855 N N . PHE A 1 102 ? -7.467 -13.803 40.384 1.00 93.94 102 PHE A N 1
ATOM 856 C CA . PHE A 1 102 ? -8.042 -15.051 40.876 1.00 93.94 102 PHE A CA 1
ATOM 857 C C . PHE A 1 102 ? -7.004 -15.922 41.595 1.00 93.94 102 PHE A C 1
ATOM 859 O O . PHE A 1 102 ? -7.274 -16.443 42.680 1.00 93.94 102 PHE A O 1
ATOM 866 N N . LYS A 1 103 ? -5.794 -16.051 41.036 1.00 92.88 103 LYS A N 1
ATOM 867 C CA . LYS A 1 103 ? -4.697 -16.797 41.666 1.00 92.88 103 LYS A CA 1
ATOM 868 C C . LYS A 1 103 ? -4.185 -16.128 42.936 1.00 92.88 103 LYS A C 1
ATOM 870 O O . LYS A 1 103 ? -3.956 -16.836 43.913 1.00 92.88 103 LYS A O 1
ATOM 875 N N . ALA A 1 104 ? -4.084 -14.801 42.962 1.00 90.69 104 ALA A N 1
ATOM 876 C CA . ALA A 1 104 ? -3.731 -14.054 44.166 1.00 90.69 104 ALA A CA 1
ATOM 877 C C . ALA A 1 104 ? -4.760 -14.280 45.286 1.00 90.69 104 ALA A C 1
ATOM 879 O O . ALA A 1 104 ? -4.385 -14.564 46.420 1.00 90.69 104 ALA A O 1
ATOM 880 N N . ILE A 1 105 ? -6.058 -14.259 44.964 1.00 90.06 105 ILE A N 1
ATOM 881 C CA . ILE A 1 105 ? -7.126 -14.547 45.932 1.00 90.06 105 ILE A CA 1
ATOM 882 C C . ILE A 1 105 ? -7.042 -15.996 46.430 1.00 90.06 105 ILE A C 1
ATOM 884 O O . ILE A 1 105 ? -7.152 -16.228 47.633 1.00 90.06 105 ILE A O 1
ATOM 888 N N . GLN A 1 106 ? -6.828 -16.976 45.543 1.00 86.19 106 GLN A N 1
ATOM 889 C CA . GLN A 1 106 ? -6.652 -18.376 45.953 1.00 86.19 106 GLN A CA 1
ATOM 890 C C . GLN A 1 106 ? -5.435 -18.561 46.869 1.00 86.19 106 GLN A C 1
ATOM 892 O O . GLN A 1 106 ? -5.531 -19.276 47.865 1.00 86.19 106 GLN A O 1
ATOM 897 N N . PHE A 1 107 ? -4.318 -17.898 46.564 1.00 85.25 107 PHE A N 1
ATOM 898 C CA . PHE A 1 107 ? -3.107 -17.947 47.380 1.00 85.25 107 PHE A CA 1
ATOM 899 C C . PHE A 1 107 ? -3.328 -17.315 48.761 1.00 85.25 107 PHE A C 1
ATOM 901 O O . PHE A 1 107 ? -3.041 -17.948 49.774 1.00 85.25 107 PHE A O 1
ATOM 908 N N . CYS A 1 108 ? -3.939 -16.127 48.820 1.00 82.56 108 CYS A N 1
ATOM 909 C CA . CYS A 1 108 ? -4.290 -15.475 50.083 1.00 82.56 108 CYS A CA 1
ATOM 910 C C . CYS A 1 108 ? -5.254 -16.316 50.932 1.00 82.56 108 CYS A C 1
ATOM 912 O O . CYS A 1 108 ? -5.118 -16.344 52.151 1.00 82.56 108 CYS A O 1
ATOM 914 N N . ARG A 1 109 ? -6.221 -17.015 50.319 1.00 78.00 109 ARG A N 1
ATOM 915 C CA . ARG A 1 109 ? -7.132 -17.911 51.056 1.00 78.00 109 ARG A CA 1
ATOM 916 C C . ARG A 1 109 ? -6.399 -19.119 51.633 1.00 78.00 10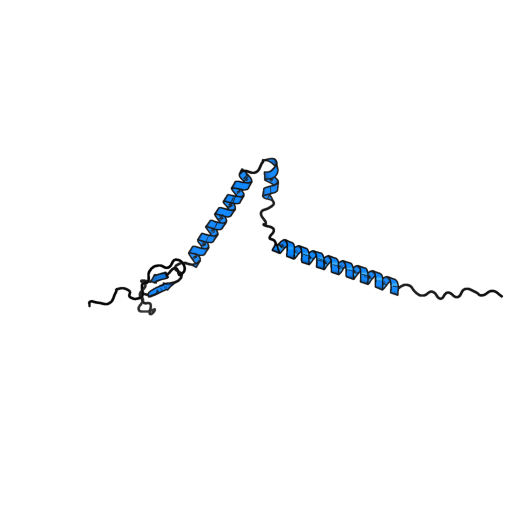9 ARG A C 1
ATOM 918 O O . ARG A 1 109 ? -6.599 -19.422 52.801 1.00 78.00 109 ARG A O 1
ATOM 925 N N . ARG A 1 110 ? -5.521 -19.750 50.849 1.00 73.81 110 ARG A N 1
ATOM 926 C CA . ARG A 1 110 ? -4.738 -20.914 51.289 1.00 73.81 110 ARG A CA 1
ATOM 927 C C . ARG A 1 110 ? -3.770 -20.572 52.424 1.00 73.81 110 ARG A C 1
ATOM 929 O O . ARG A 1 110 ? -3.710 -21.301 53.404 1.00 73.81 110 ARG A O 1
ATOM 936 N N . SER A 1 111 ? -3.095 -19.425 52.340 1.00 66.12 111 SER A N 1
ATOM 937 C CA . SER A 1 111 ? -2.200 -18.954 53.407 1.00 66.12 111 SER A CA 1
ATOM 938 C C . SER A 1 111 ? -2.940 -18.679 54.724 1.00 66.12 111 SER A C 1
ATOM 940 O O . SER A 1 111 ? -2.361 -18.815 55.793 1.00 66.12 111 SER A O 1
ATOM 942 N N . ARG A 1 112 ? -4.231 -18.321 54.658 1.00 60.94 112 ARG A N 1
ATOM 943 C CA . ARG A 1 112 ? -5.069 -18.048 55.836 1.00 60.94 112 ARG A CA 1
ATOM 944 C C . ARG A 1 112 ? -5.578 -19.314 56.529 1.00 60.94 112 ARG A C 1
ATOM 946 O O . ARG A 1 112 ? -5.877 -19.267 57.716 1.00 60.94 112 ARG A O 1
ATOM 953 N N . GLU A 1 113 ? -5.710 -20.418 55.795 1.00 61.19 113 GLU A N 1
ATOM 954 C CA . GLU A 1 113 ? -6.092 -21.725 56.350 1.00 61.19 113 GLU A CA 1
ATOM 955 C C . GLU A 1 113 ? -4.913 -22.410 57.061 1.00 61.19 113 GLU A C 1
ATOM 957 O O . GLU A 1 113 ? -5.128 -23.113 58.044 1.00 61.19 113 GLU A O 1
ATOM 962 N N . GLU A 1 114 ? -3.674 -22.153 56.630 1.00 58.72 114 GLU A N 1
ATOM 963 C CA . GLU A 1 114 ? -2.456 -22.665 57.281 1.00 58.72 114 GLU A CA 1
ATOM 964 C C . GLU A 1 114 ? -2.084 -21.899 58.571 1.00 58.72 114 GLU A C 1
ATOM 966 O O . GLU A 1 114 ? -1.371 -22.432 59.418 1.00 58.72 114 GLU A O 1
ATOM 971 N N . GLU A 1 115 ? -2.602 -20.681 58.769 1.00 58.41 115 GLU A N 1
ATOM 972 C CA . GLU A 1 115 ? -2.331 -19.839 59.948 1.00 58.41 115 GLU A CA 1
ATOM 973 C C . 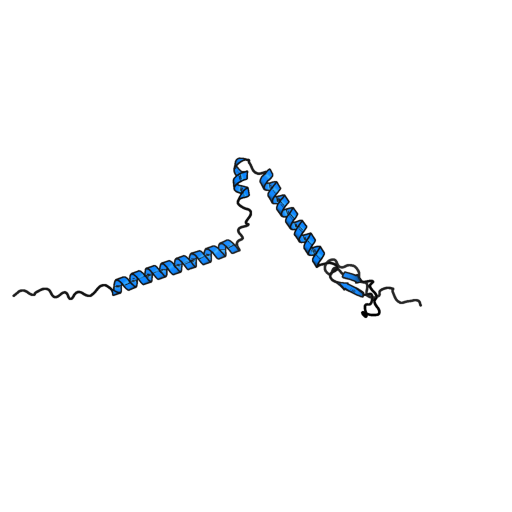GLU A 1 115 ? -3.273 -20.064 61.145 1.00 58.41 1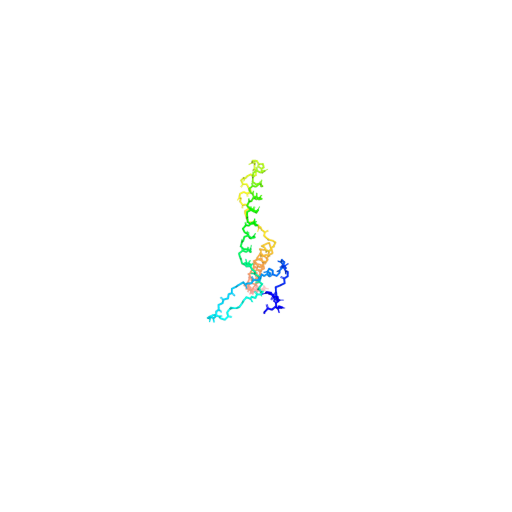15 GLU A C 1
ATOM 975 O O . GLU A 1 115 ? -3.102 -19.404 62.168 1.00 58.41 115 GLU A O 1
ATOM 980 N N . ILE A 1 116 ? -4.255 -20.973 61.076 1.00 54.03 116 ILE A N 1
ATOM 981 C CA . ILE A 1 116 ? -5.100 -21.299 62.239 1.00 54.03 116 ILE A CA 1
ATOM 982 C C . ILE A 1 116 ? -4.324 -22.288 63.130 1.00 54.03 116 ILE A C 1
ATOM 984 O O . ILE A 1 116 ? -4.217 -23.462 62.769 1.00 54.03 116 ILE A O 1
ATOM 988 N N . PRO A 1 117 ? -3.787 -21.882 64.301 1.00 51.38 117 PRO A N 1
ATOM 989 C CA . PRO A 1 117 ? -3.115 -22.824 65.177 1.00 51.38 117 PRO A CA 1
ATOM 990 C C . PRO A 1 117 ? -4.165 -23.737 65.813 1.00 51.38 117 PRO A C 1
ATOM 992 O O . PRO A 1 117 ? -5.142 -23.264 66.398 1.00 51.38 117 PRO A O 1
ATOM 995 N N . LEU A 1 118 ? -3.950 -25.051 65.714 1.00 57.75 118 LEU A N 1
ATOM 996 C CA . LEU A 1 118 ? -4.683 -26.056 66.480 1.00 57.75 118 LEU A CA 1
ATOM 997 C C . LEU A 1 118 ? -4.444 -25.790 67.971 1.00 57.75 118 LEU A C 1
ATOM 999 O O . LEU A 1 118 ? -3.436 -26.200 68.543 1.00 57.75 118 LEU A O 1
ATOM 1003 N N . LEU A 1 119 ? -5.358 -25.048 68.591 1.00 53.59 119 LEU A N 1
ATOM 1004 C CA . LEU A 1 119 ? -5.403 -24.853 70.033 1.00 53.59 119 LEU A CA 1
ATOM 1005 C C . LEU A 1 119 ? -5.720 -26.227 70.648 1.00 53.59 119 LEU A C 1
ATOM 1007 O O . LEU A 1 119 ? -6.766 -26.786 70.311 1.00 53.59 119 LEU A O 1
ATOM 1011 N N . PRO A 1 120 ? -4.848 -26.818 71.489 1.00 47.88 120 PRO A N 1
ATOM 1012 C CA . PRO A 1 120 ? -5.141 -28.108 72.090 1.00 47.88 120 PRO A CA 1
ATOM 1013 C C . PRO A 1 120 ? -6.315 -27.944 73.056 1.00 47.88 120 PRO A C 1
ATOM 1015 O O . PRO A 1 120 ? -6.195 -27.399 74.154 1.00 47.88 120 PRO A O 1
ATOM 1018 N N . GLU A 1 121 ? -7.471 -28.417 72.609 1.00 56.75 121 GLU A N 1
ATOM 1019 C CA . GLU A 1 121 ? -8.640 -28.672 73.428 1.00 56.75 121 GLU A CA 1
ATOM 1020 C C . GLU A 1 121 ? -8.302 -29.812 74.391 1.00 56.75 121 GLU A C 1
ATOM 1022 O O . GLU A 1 121 ? -8.400 -30.979 74.045 1.00 56.75 121 GLU A O 1
ATOM 1027 N N . ASN A 1 122 ? -7.871 -29.475 75.605 1.00 50.84 122 ASN A N 1
ATOM 1028 C CA . ASN A 1 122 ? -8.008 -30.363 76.755 1.00 50.84 122 ASN A CA 1
ATOM 1029 C C . ASN A 1 122 ? -8.475 -29.541 77.954 1.00 50.84 122 ASN A C 1
ATOM 1031 O O . ASN A 1 122 ? -7.707 -29.072 78.795 1.00 50.84 122 ASN A O 1
ATOM 1035 N N . ARG A 1 123 ? -9.796 -29.356 77.984 1.00 48.97 123 ARG A N 1
ATOM 1036 C CA . ARG A 1 123 ? -10.553 -29.024 79.185 1.00 48.97 123 ARG A CA 1
ATOM 1037 C C . ARG A 1 123 ? -10.504 -30.226 80.130 1.00 48.97 123 ARG A C 1
ATOM 1039 O O . ARG A 1 123 ? -10.896 -31.322 79.757 1.00 48.97 123 ARG A O 1
ATOM 1046 N N . LEU A 1 124 ? -10.015 -29.970 81.340 1.00 54.06 124 LEU A N 1
ATOM 1047 C CA . LEU A 1 124 ? -10.581 -30.403 82.624 1.00 54.06 124 LEU A CA 1
ATOM 1048 C C . LEU A 1 124 ? -11.612 -31.550 82.544 1.00 54.06 124 LEU A C 1
ATOM 1050 O O . LEU A 1 124 ? -12.770 -31.323 82.192 1.00 54.06 124 LEU A O 1
ATOM 1054 N N . LEU A 1 125 ? -11.203 -32.749 82.962 1.00 50.59 125 LEU A N 1
ATOM 1055 C CA . LEU A 1 125 ? -12.121 -33.803 83.401 1.00 50.59 125 LEU A CA 1
ATOM 1056 C C . LEU A 1 125 ? -12.456 -33.589 84.889 1.00 50.59 125 LEU A C 1
ATOM 1058 O O . LEU A 1 125 ? -11.539 -33.318 85.669 1.00 50.59 125 LEU A O 1
ATOM 1062 N N . PRO A 1 126 ? -13.733 -33.706 85.296 1.00 58.34 126 PRO A N 1
ATOM 1063 C CA . PRO A 1 126 ? -14.128 -33.684 86.693 1.00 58.34 126 PRO A CA 1
ATOM 1064 C C . PRO A 1 126 ? -14.040 -35.097 87.282 1.00 58.34 126 PRO A C 1
ATOM 1066 O O . PRO A 1 126 ? -14.586 -36.027 86.695 1.00 58.34 126 PRO A O 1
ATOM 1069 N N . THR A 1 127 ? -13.413 -35.224 88.450 1.00 56.75 127 THR A N 1
ATOM 1070 C CA . THR A 1 127 ? -13.769 -36.153 89.544 1.00 56.75 127 THR A CA 1
ATOM 1071 C C . THR A 1 127 ? -13.071 -35.680 90.803 1.00 56.75 127 THR A C 1
ATOM 1073 O O . THR A 1 127 ? -11.848 -35.431 90.710 1.00 56.75 127 THR A O 1
#

Radius of gyration: 37.45 Å; Cα contacts (8 Å, |Δi|>4): 51; chains: 1; bounding box: 60×55×132 Å